Protein AF-A0ABD3ARB4-F1 (afdb_monomer)

Foldseek 3Di:
DDDPPVDPVVLAQAAEQQAPPFQAPHLNQSPDPSSHAPFDFDPPDPGGTCNVQDDQQAGPLVVCVVGGPPVVSVSVNPRGHPNDPPPDPDD

Radius of gyration: 14.32 Å; Cα contacts (8 Å, |Δi|>4): 102; chains: 1; bounding box: 29×27×53 Å

Secondary structure (DSSP, 8-state):
-------TTTTS--BSS-SS-BTTTS---TTSTTSS--SPPPTT----BGGGGEETTEE-HHHHHHHS-HHHHHHHHHSPB----------

Organism: NCBI:txid153742

Structure (mmCIF, N/CA/C/O backbone):
data_AF-A0ABD3ARB4-F1
#
_entry.id   AF-A0ABD3ARB4-F1
#
loop_
_atom_site.group_PDB
_atom_site.id
_atom_site.type_symbol
_atom_site.label_atom_id
_atom_site.label_alt_id
_atom_site.label_comp_id
_atom_site.label_asym_id
_atom_site.label_entity_id
_atom_site.label_seq_id
_atom_site.pdbx_PDB_ins_code
_atom_site.Cartn_x
_atom_site.Cartn_y
_atom_site.Cartn_z
_atom_site.occupancy
_atom_site.B_iso_or_equiv
_atom_site.auth_seq_id
_atom_site.auth_comp_id
_atom_site.auth_asym_id
_atom_site.auth_atom_id
_atom_site.pdbx_PDB_model_num
ATOM 1 N N . MET A 1 1 ? 13.964 10.430 -38.802 1.00 39.94 1 MET A N 1
ATOM 2 C CA . MET A 1 1 ? 14.538 9.805 -37.590 1.00 39.94 1 MET A CA 1
ATOM 3 C C . MET A 1 1 ? 13.561 10.015 -36.443 1.00 39.94 1 MET A C 1
ATOM 5 O O . MET A 1 1 ? 13.022 11.106 -36.325 1.00 39.94 1 MET A O 1
ATOM 9 N N . GLY A 1 2 ? 13.226 8.937 -35.731 1.00 42.59 2 GLY A N 1
ATOM 10 C CA . GLY A 1 2 ? 11.994 8.789 -34.952 1.00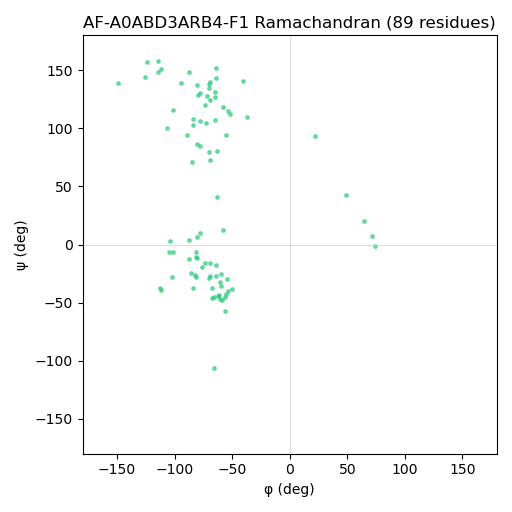 42.59 2 GLY A CA 1
ATOM 11 C C . GLY A 1 2 ? 11.851 9.733 -33.759 1.00 42.59 2 GLY A C 1
ATOM 12 O O . GLY A 1 2 ? 12.736 9.858 -32.916 1.00 42.59 2 GLY A O 1
ATOM 13 N N . THR A 1 3 ? 10.685 10.361 -33.701 1.00 42.66 3 THR A N 1
ATOM 14 C CA . THR A 1 3 ? 10.154 11.194 -32.629 1.00 42.66 3 THR A CA 1
ATOM 15 C C . THR A 1 3 ? 10.227 10.442 -31.302 1.00 42.66 3 THR A C 1
ATOM 17 O O . THR A 1 3 ? 9.498 9.473 -31.088 1.00 42.66 3 THR A O 1
ATOM 20 N N . ARG A 1 4 ? 11.074 10.902 -30.376 1.00 50.62 4 ARG A N 1
ATOM 21 C CA . ARG A 1 4 ? 10.997 10.527 -28.960 1.00 50.62 4 ARG A CA 1
ATOM 22 C C . ARG A 1 4 ? 9.731 11.156 -28.371 1.00 50.62 4 ARG A C 1
ATOM 24 O O . ARG A 1 4 ? 9.793 12.124 -27.623 1.00 50.62 4 ARG A O 1
ATOM 31 N N . LYS A 1 5 ? 8.563 10.613 -28.734 1.00 44.31 5 LYS A N 1
ATOM 32 C CA . LYS A 1 5 ? 7.365 10.675 -27.895 1.00 44.31 5 LYS A CA 1
ATOM 33 C C . LYS A 1 5 ? 7.718 9.893 -26.634 1.00 44.31 5 LYS A C 1
ATOM 35 O O . LYS A 1 5 ? 7.409 8.710 -26.526 1.00 44.31 5 LYS A O 1
ATOM 40 N N . LEU A 1 6 ? 8.439 10.534 -25.719 1.00 53.47 6 LEU A N 1
ATOM 41 C CA . LEU A 1 6 ? 8.571 10.072 -24.347 1.00 53.47 6 LEU A CA 1
ATOM 42 C C . LEU A 1 6 ? 7.195 10.287 -23.714 1.00 53.47 6 LEU A C 1
ATOM 44 O O . LEU A 1 6 ? 6.871 11.342 -23.185 1.00 53.47 6 LEU A O 1
ATOM 48 N N . ILE A 1 7 ? 6.316 9.335 -24.036 1.00 52.09 7 ILE A N 1
ATOM 49 C CA . ILE A 1 7 ? 5.304 8.749 -23.173 1.00 52.09 7 ILE A CA 1
ATOM 50 C C . ILE A 1 7 ? 4.934 9.640 -21.985 1.00 52.09 7 ILE A C 1
ATOM 52 O O . ILE A 1 7 ? 5.467 9.509 -20.892 1.00 52.09 7 ILE A O 1
ATOM 56 N N . LYS A 1 8 ? 3.885 10.446 -22.177 1.00 40.75 8 LYS A N 1
ATOM 57 C CA . LYS A 1 8 ? 3.046 11.029 -21.111 1.00 40.75 8 LYS A CA 1
ATOM 58 C C . LYS A 1 8 ? 2.391 9.971 -20.187 1.00 40.75 8 LYS A C 1
ATOM 60 O O . LYS A 1 8 ? 1.501 10.300 -19.416 1.00 40.75 8 LYS A O 1
ATOM 65 N N . GLU A 1 9 ? 2.823 8.713 -20.254 1.00 46.75 9 GLU A N 1
ATOM 66 C CA . GLU A 1 9 ? 2.503 7.636 -19.311 1.00 46.75 9 GLU A CA 1
ATOM 67 C C . GLU A 1 9 ? 3.481 7.597 -18.114 1.00 46.75 9 GLU A C 1
ATOM 69 O O . GLU A 1 9 ? 3.382 6.712 -17.270 1.00 46.75 9 GLU A O 1
ATOM 74 N N . GLU A 1 10 ? 4.419 8.548 -18.020 1.00 43.81 10 GLU A N 1
ATOM 75 C CA . GLU A 1 10 ? 5.453 8.647 -16.971 1.00 43.81 10 GLU A CA 1
ATOM 76 C C . GLU A 1 10 ? 4.952 9.218 -15.624 1.00 43.81 10 GLU A C 1
ATOM 78 O O . GLU A 1 10 ? 5.742 9.514 -14.737 1.00 43.81 10 GLU A O 1
ATOM 83 N N . LEU A 1 11 ? 3.640 9.381 -15.430 1.00 47.88 11 LEU A N 1
ATOM 84 C CA . LEU A 1 11 ? 3.083 9.924 -14.177 1.00 47.88 11 LEU A CA 1
ATOM 85 C C . LEU A 1 11 ? 2.428 8.881 -13.274 1.00 47.88 11 LEU A C 1
ATOM 87 O O . LEU A 1 11 ? 2.078 9.185 -12.137 1.00 47.88 11 LEU A O 1
ATOM 91 N N . TRP A 1 12 ? 2.304 7.639 -13.733 1.00 51.66 12 TRP A N 1
ATOM 92 C CA . TRP A 1 12 ? 1.864 6.538 -12.885 1.00 51.66 12 TRP A CA 1
ATOM 93 C C . TRP A 1 12 ? 3.084 5.674 -12.583 1.00 51.66 12 TRP A C 1
ATOM 95 O O . TRP A 1 12 ? 3.504 4.887 -13.431 1.00 51.66 12 TRP A O 1
ATOM 105 N N . ARG A 1 13 ? 3.686 5.828 -11.390 1.00 58.66 13 ARG A N 1
ATOM 106 C CA . ARG A 1 13 ? 4.683 4.877 -10.865 1.00 58.66 13 ARG A CA 1
ATOM 107 C C . ARG A 1 13 ? 4.039 3.489 -10.851 1.00 58.66 13 ARG A C 1
ATOM 109 O O . ARG A 1 13 ? 3.333 3.125 -9.918 1.00 58.66 13 ARG A O 1
ATOM 116 N N . ARG A 1 14 ? 4.255 2.710 -11.909 1.00 64.38 14 ARG A N 1
ATOM 117 C CA . ARG A 1 14 ? 3.856 1.303 -11.950 1.00 64.38 14 ARG A CA 1
ATOM 118 C C . ARG A 1 14 ? 4.794 0.544 -11.027 1.00 64.38 14 ARG A C 1
ATOM 120 O O . ARG A 1 14 ? 6.014 0.636 -11.177 1.00 64.38 14 ARG A O 1
ATOM 127 N N . ILE A 1 15 ? 4.247 -0.234 -10.098 1.00 71.25 15 ILE A N 1
ATOM 128 C CA . ILE A 1 15 ? 5.077 -1.101 -9.263 1.00 71.25 15 ILE A CA 1
ATOM 129 C C . ILE A 1 15 ? 5.560 -2.245 -10.145 1.00 71.25 15 ILE A C 1
ATOM 131 O O . ILE A 1 15 ? 4.796 -3.134 -10.521 1.00 71.25 15 ILE A O 1
ATOM 135 N N . GLY A 1 16 ? 6.840 -2.164 -10.519 1.00 67.88 16 GLY A N 1
ATOM 136 C CA . GLY A 1 16 ? 7.574 -3.197 -11.238 1.00 67.88 16 GLY A CA 1
ATOM 137 C C . GLY A 1 16 ? 7.728 -4.433 -10.364 1.00 67.88 16 GLY A C 1
ATOM 138 O O . GLY A 1 16 ? 6.767 -5.155 -10.100 1.00 67.88 16 GLY A O 1
ATOM 139 N N . ASN A 1 17 ? 8.938 -4.671 -9.856 1.00 64.44 17 ASN A N 1
ATOM 140 C CA . ASN A 1 17 ? 9.154 -5.796 -8.952 1.00 64.44 17 ASN A CA 1
ATOM 141 C C . ASN A 1 17 ? 8.747 -5.475 -7.504 1.00 64.44 17 ASN A C 1
ATOM 143 O O . ASN A 1 17 ? 8.322 -6.375 -6.790 1.00 64.44 17 ASN A O 1
ATOM 147 N N . GLY A 1 18 ? 8.809 -4.201 -7.094 1.00 70.81 18 GLY A N 1
ATOM 148 C CA . GLY A 1 18 ? 8.497 -3.752 -5.728 1.00 70.81 18 GLY A CA 1
ATOM 149 C C . GLY A 1 18 ? 9.548 -4.147 -4.686 1.00 70.81 18 GLY A C 1
ATOM 150 O O . GLY A 1 18 ? 9.318 -3.960 -3.500 1.00 70.81 18 GLY A O 1
ATOM 151 N N . ARG A 1 19 ? 10.684 -4.708 -5.125 1.00 74.00 19 ARG A N 1
ATOM 152 C CA . ARG A 1 19 ? 11.685 -5.370 -4.268 1.00 74.00 19 ARG A CA 1
ATOM 153 C C . ARG A 1 19 ? 12.691 -4.392 -3.678 1.00 74.00 19 ARG A C 1
ATOM 155 O O . ARG A 1 19 ? 13.252 -4.653 -2.630 1.00 74.00 19 ARG A O 1
ATOM 162 N N . ASN A 1 20 ? 12.872 -3.262 -4.356 1.00 77.69 20 ASN A N 1
ATOM 163 C CA . ASN A 1 20 ? 13.670 -2.129 -3.895 1.00 77.69 20 ASN A CA 1
ATOM 164 C C . ASN A 1 20 ? 12.794 -0.967 -3.399 1.00 77.69 20 ASN A C 1
ATOM 166 O O . ASN A 1 20 ? 13.302 0.099 -3.086 1.00 77.69 20 ASN A O 1
ATOM 170 N N . THR A 1 21 ? 11.471 -1.146 -3.386 1.00 81.88 21 THR A N 1
ATOM 171 C CA . THR A 1 21 ? 10.521 -0.124 -2.945 1.00 81.88 21 THR A CA 1
ATOM 172 C C . THR A 1 21 ? 10.086 -0.479 -1.543 1.00 81.88 21 THR A C 1
ATOM 174 O O . THR A 1 21 ? 9.471 -1.530 -1.342 1.00 81.88 21 THR A O 1
ATOM 177 N N . LYS A 1 22 ? 10.419 0.367 -0.575 1.00 85.00 22 LYS A N 1
ATOM 178 C CA . LYS A 1 22 ? 10.007 0.148 0.805 1.00 85.00 22 LYS A CA 1
ATOM 179 C C . LYS A 1 22 ? 8.574 0.600 1.020 1.00 85.00 22 LYS A C 1
ATOM 181 O O . LYS A 1 22 ? 8.170 1.662 0.564 1.00 85.00 22 LYS A O 1
ATOM 186 N N . ILE A 1 23 ? 7.806 -0.196 1.751 1.00 84.81 23 ILE A N 1
ATOM 187 C CA . ILE A 1 23 ? 6.371 0.043 1.932 1.00 84.81 23 ILE A CA 1
ATOM 188 C C . ILE A 1 23 ? 6.113 1.387 2.640 1.00 84.81 23 ILE A C 1
ATOM 190 O O . ILE A 1 23 ? 5.265 2.150 2.191 1.00 84.81 23 ILE A O 1
ATOM 194 N N . TRP A 1 24 ? 6.870 1.692 3.699 1.00 84.56 24 TRP A N 1
ATOM 195 C CA . TRP A 1 24 ? 6.687 2.903 4.520 1.00 84.56 24 TRP A CA 1
ATOM 196 C C . TRP A 1 24 ? 7.694 4.025 4.234 1.00 84.56 24 TRP A C 1
ATOM 198 O O . TRP A 1 24 ? 7.391 5.196 4.457 1.00 84.56 24 TRP A O 1
ATOM 208 N N . GLU A 1 25 ? 8.901 3.692 3.772 1.00 82.00 25 GLU A N 1
ATOM 209 C CA . GLU A 1 25 ? 9.947 4.695 3.523 1.00 82.00 25 GLU A CA 1
ATOM 210 C C . GLU A 1 25 ? 9.809 5.350 2.140 1.00 82.00 25 GLU A C 1
ATOM 212 O O . GLU A 1 25 ? 10.017 6.560 2.017 1.00 82.00 25 GLU A O 1
ATOM 217 N N . ASP A 1 26 ? 9.410 4.593 1.111 1.00 80.94 26 ASP A N 1
ATOM 218 C CA . ASP A 1 26 ? 9.265 5.118 -0.246 1.00 80.94 26 ASP A CA 1
ATOM 219 C C . ASP A 1 26 ? 7.884 5.722 -0.509 1.00 80.94 26 ASP A C 1
ATOM 221 O O . ASP A 1 26 ? 6.850 5.254 -0.036 1.00 80.94 26 ASP A O 1
ATOM 225 N N . LYS A 1 27 ? 7.861 6.745 -1.369 1.00 80.81 27 LYS A N 1
ATOM 226 C CA . LYS A 1 27 ? 6.631 7.377 -1.861 1.00 80.81 27 LYS A CA 1
ATOM 227 C C . LYS A 1 27 ? 6.053 6.632 -3.068 1.00 80.81 27 LYS A C 1
ATOM 229 O O . LYS A 1 27 ? 6.195 7.082 -4.207 1.00 80.81 27 LYS A O 1
ATOM 234 N N . TRP A 1 28 ? 5.503 5.442 -2.864 1.00 79.25 28 TRP A N 1
ATOM 235 C CA . TRP A 1 28 ? 5.051 4.571 -3.959 1.00 79.25 28 TRP A CA 1
ATOM 236 C C . TRP A 1 28 ? 3.536 4.584 -4.213 1.00 79.25 28 TRP A C 1
ATOM 238 O O . TRP A 1 28 ? 3.094 4.030 -5.219 1.00 79.25 28 TRP A O 1
ATOM 248 N N . ILE A 1 29 ? 2.751 5.257 -3.365 1.00 81.19 29 ILE A N 1
ATOM 249 C CA . ILE A 1 29 ? 1.297 5.395 -3.515 1.00 81.19 29 ILE A CA 1
ATOM 250 C C . ILE A 1 29 ? 0.974 6.630 -4.354 1.00 81.19 29 ILE A C 1
ATOM 252 O O . ILE A 1 29 ? 0.853 7.728 -3.833 1.00 81.19 29 ILE A O 1
ATOM 256 N N . THR A 1 30 ? 0.787 6.480 -5.663 1.00 69.94 30 THR A N 1
ATOM 257 C CA . THR A 1 30 ? 0.528 7.633 -6.553 1.00 69.94 30 THR A CA 1
ATOM 258 C C . THR A 1 30 ? -0.832 8.300 -6.353 1.00 69.94 30 THR A C 1
ATOM 260 O O . THR A 1 30 ? -1.043 9.402 -6.844 1.00 69.94 30 THR A O 1
ATOM 263 N N . LEU A 1 31 ? -1.760 7.621 -5.678 1.00 67.88 31 LEU A N 1
ATOM 264 C CA . LEU A 1 31 ? -3.106 8.121 -5.376 1.00 67.88 31 LEU A CA 1
ATOM 265 C C . LEU A 1 31 ? -3.182 8.936 -4.081 1.00 67.88 31 LEU A C 1
ATOM 267 O O . LEU A 1 31 ? -4.198 9.576 -3.831 1.00 67.88 31 LEU A O 1
ATOM 271 N N . ALA A 1 32 ? -2.142 8.898 -3.248 1.00 68.31 32 ALA A N 1
ATOM 272 C CA . ALA A 1 32 ? -2.073 9.687 -2.027 1.00 68.31 32 ALA A CA 1
ATOM 273 C C . ALA A 1 32 ? -1.328 10.994 -2.313 1.00 68.31 32 ALA A C 1
ATOM 275 O O . ALA A 1 32 ? -0.288 10.974 -2.971 1.00 68.31 32 ALA A O 1
ATOM 276 N N . GLU A 1 33 ? -1.807 12.114 -1.770 1.00 69.56 33 GLU A N 1
ATOM 277 C CA . GLU A 1 33 ? -1.148 13.420 -1.926 1.00 69.56 33 GLU A CA 1
ATOM 278 C C . GLU A 1 33 ? 0.285 13.420 -1.367 1.00 69.56 33 GLU A C 1
ATOM 280 O O . GLU A 1 33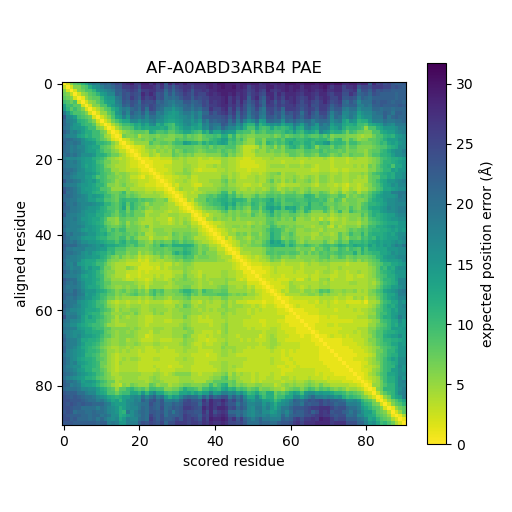 ? 1.183 14.008 -1.967 1.00 69.56 33 GLU A O 1
ATOM 285 N N . ASP A 1 34 ? 0.543 12.698 -0.268 1.00 71.38 34 ASP A N 1
ATOM 286 C CA . ASP A 1 34 ? 1.906 12.556 0.268 1.00 71.38 34 ASP A CA 1
ATOM 287 C C . ASP A 1 34 ? 2.736 11.478 -0.458 1.00 71.38 34 ASP A C 1
ATOM 289 O O . ASP A 1 34 ? 3.954 11.379 -0.279 1.00 71.38 34 ASP A O 1
ATOM 293 N N . GLY A 1 35 ? 2.112 10.660 -1.306 1.00 73.06 35 GLY A N 1
ATOM 294 C CA . GLY A 1 35 ? 2.776 9.537 -1.959 1.00 73.06 35 GLY A CA 1
ATOM 295 C C . GLY A 1 35 ? 3.041 8.344 -1.035 1.00 73.06 35 GLY A C 1
ATOM 296 O O . GLY A 1 35 ? 3.603 7.344 -1.481 1.00 73.06 35 GLY A O 1
ATOM 297 N N . LYS A 1 36 ? 2.675 8.443 0.247 1.00 78.00 36 LYS A N 1
ATOM 298 C CA . LYS A 1 36 ? 2.903 7.433 1.282 1.00 78.00 36 LYS A CA 1
ATOM 299 C C . LYS A 1 36 ? 1.587 6.854 1.778 1.00 78.00 36 LYS A C 1
ATOM 301 O O . LYS A 1 36 ? 0.531 7.469 1.670 1.00 78.00 36 LYS A O 1
ATOM 306 N N . ILE A 1 37 ? 1.693 5.663 2.339 1.00 81.44 37 ILE A N 1
ATOM 307 C CA . ILE A 1 37 ? 0.659 5.061 3.177 1.00 81.44 37 ILE A CA 1
ATOM 308 C C . ILE A 1 37 ? 0.572 5.807 4.507 1.00 81.44 37 ILE A C 1
ATOM 310 O O . ILE A 1 37 ? 1.593 6.135 5.114 1.00 81.44 37 ILE A O 1
ATOM 314 N N . TYR A 1 38 ? -0.653 6.038 4.964 1.00 80.06 38 TYR A N 1
ATOM 315 C CA . TYR A 1 38 ? -0.910 6.646 6.268 1.00 80.06 38 TYR A CA 1
ATOM 316 C C . TYR A 1 38 ? -0.843 5.614 7.390 1.00 80.06 38 TYR A C 1
ATOM 318 O O . TYR A 1 38 ? -0.543 5.951 8.536 1.00 80.06 38 TYR A O 1
ATOM 326 N N . THR A 1 39 ? -1.106 4.348 7.068 1.00 81.94 39 THR A N 1
ATOM 327 C CA . THR A 1 39 ? -1.099 3.276 8.056 1.00 81.94 39 THR A CA 1
ATOM 328 C C . THR A 1 39 ? 0.298 3.061 8.641 1.00 81.94 39 THR A C 1
ATOM 330 O O . THR A 1 39 ? 1.272 2.828 7.921 1.00 81.94 39 THR A O 1
ATOM 333 N N . VAL A 1 40 ? 0.392 3.087 9.971 1.00 81.00 40 V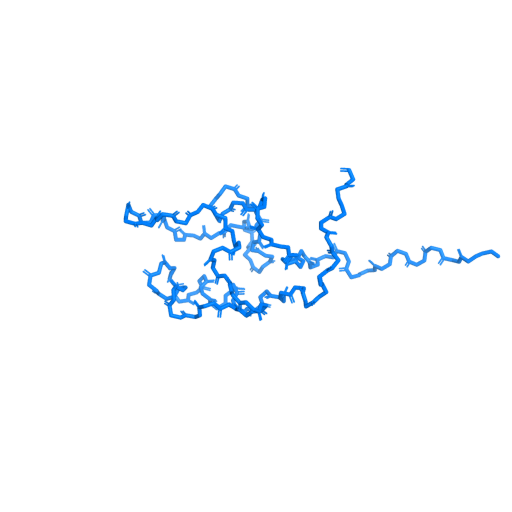AL A N 1
ATOM 334 C CA . VAL A 1 40 ? 1.629 2.826 10.716 1.00 81.00 40 VAL A CA 1
ATOM 335 C C . VAL A 1 40 ? 2.021 1.353 10.591 1.00 81.00 40 VAL A C 1
ATOM 337 O O . VAL A 1 40 ? 1.168 0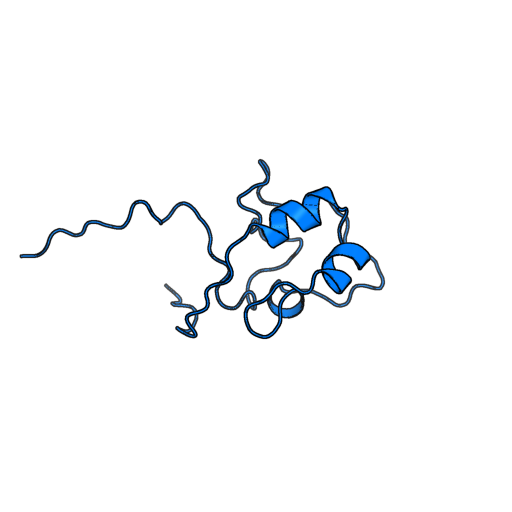.473 10.654 1.00 81.00 40 VAL A O 1
ATOM 340 N N . ARG A 1 41 ? 3.323 1.078 10.438 1.00 82.19 41 ARG A N 1
ATOM 341 C CA . ARG A 1 41 ? 3.861 -0.287 10.363 1.00 82.19 41 ARG A CA 1
ATOM 342 C C . ARG A 1 41 ? 3.491 -1.077 11.628 1.00 82.19 41 ARG A C 1
ATOM 344 O O . ARG A 1 41 ? 3.947 -0.697 12.709 1.00 82.19 41 ARG A O 1
ATOM 351 N N . PRO A 1 42 ? 2.732 -2.185 11.520 1.00 79.00 42 PRO A N 1
ATOM 352 C CA . PRO A 1 42 ? 2.462 -3.037 12.670 1.00 79.00 42 PRO A CA 1
ATOM 353 C C . PRO A 1 42 ? 3.769 -3.661 13.189 1.00 79.00 42 PRO A C 1
ATOM 355 O O . PRO A 1 42 ? 4.613 -4.052 12.377 1.00 79.00 42 PRO A O 1
ATOM 358 N N . PRO A 1 43 ? 3.946 -3.831 14.510 1.00 74.94 43 PRO A N 1
ATOM 359 C CA . PRO A 1 43 ? 5.153 -4.444 15.073 1.00 74.94 43 PRO A CA 1
ATOM 360 C C . PRO A 1 43 ? 5.328 -5.914 14.653 1.00 74.94 43 PRO A C 1
ATOM 362 O O . PRO A 1 43 ? 6.449 -6.399 14.532 1.00 74.94 43 PRO A O 1
ATOM 365 N N . GLU A 1 44 ? 4.231 -6.615 14.362 1.00 76.19 44 GLU A N 1
ATOM 366 C CA . GLU A 1 44 ? 4.243 -7.998 13.864 1.00 76.19 44 GLU A CA 1
ATOM 367 C C . GLU A 1 44 ? 4.499 -8.088 12.348 1.00 76.19 44 GLU A C 1
ATOM 369 O O . GLU A 1 44 ? 4.696 -9.172 11.792 1.00 76.19 44 GLU A O 1
ATOM 374 N N . CYS A 1 45 ? 4.537 -6.945 11.654 1.00 77.44 45 CYS A N 1
ATOM 375 C CA . CYS A 1 45 ? 4.676 -6.889 10.208 1.00 77.44 45 CYS A CA 1
ATOM 376 C C . CYS A 1 45 ? 6.145 -6.981 9.773 1.00 77.44 45 CYS A C 1
ATOM 378 O O . CYS A 1 45 ? 6.909 -6.010 9.792 1.00 77.44 45 CYS A O 1
ATOM 380 N N . ARG A 1 46 ? 6.532 -8.169 9.300 1.00 78.62 46 ARG A N 1
ATOM 381 C CA . ARG A 1 46 ? 7.873 -8.449 8.750 1.00 78.62 46 ARG A CA 1
ATOM 382 C C . ARG A 1 46 ? 8.072 -7.993 7.305 1.00 78.62 46 ARG A C 1
ATOM 384 O O . ARG A 1 46 ? 9.101 -8.283 6.707 1.00 78.62 46 ARG A O 1
ATOM 391 N N . LEU A 1 47 ? 7.097 -7.295 6.741 1.00 80.88 47 LEU A N 1
ATOM 392 C CA . LEU A 1 47 ? 7.178 -6.796 5.381 1.00 80.88 47 LEU A CA 1
ATOM 393 C C . LEU A 1 47 ? 8.065 -5.558 5.356 1.00 80.88 47 LEU A C 1
ATOM 395 O O . LEU A 1 47 ? 7.864 -4.640 6.147 1.00 80.88 47 LEU A O 1
ATOM 399 N N . ASP A 1 48 ? 9.024 -5.532 4.444 1.00 81.69 48 ASP A N 1
ATOM 400 C CA . ASP A 1 48 ? 9.851 -4.347 4.208 1.00 81.69 48 ASP A CA 1
ATOM 401 C C . ASP A 1 48 ? 9.563 -3.749 2.828 1.00 81.69 48 ASP A C 1
ATOM 403 O O . ASP A 1 48 ? 9.450 -2.533 2.663 1.00 81.69 48 ASP A O 1
ATOM 407 N N . ASN A 1 49 ? 9.334 -4.623 1.844 1.00 85.00 49 ASN A N 1
ATOM 408 C CA . ASN A 1 49 ? 9.209 -4.257 0.444 1.00 85.00 49 ASN A CA 1
ATOM 409 C C . ASN A 1 49 ? 7.815 -4.518 -0.115 1.00 85.00 49 ASN A C 1
ATOM 411 O O . ASN A 1 49 ? 7.154 -5.500 0.223 1.00 85.00 49 ASN A O 1
ATOM 415 N N . VAL A 1 50 ? 7.410 -3.678 -1.066 1.00 83.50 50 VAL A N 1
ATOM 416 C CA . VAL A 1 50 ? 6.120 -3.782 -1.763 1.00 83.50 50 VAL A CA 1
ATOM 417 C C . VAL A 1 50 ? 5.972 -5.123 -2.493 1.00 83.50 50 VAL A C 1
ATOM 419 O O . VAL A 1 50 ? 4.854 -5.598 -2.676 1.00 83.50 50 VAL A O 1
ATOM 422 N N . SER A 1 51 ? 7.081 -5.777 -2.868 1.00 82.62 51 SER A N 1
ATOM 423 C CA . SER A 1 51 ? 7.070 -7.151 -3.393 1.00 82.62 51 SER A CA 1
ATOM 424 C C . SER A 1 51 ? 6.292 -8.121 -2.521 1.00 82.62 51 SER A C 1
ATOM 426 O O . SER A 1 51 ? 5.600 -8.962 -3.072 1.00 82.62 51 SER A O 1
ATOM 428 N N . GLU A 1 52 ? 6.379 -7.998 -1.200 1.00 84.69 52 GLU A N 1
ATOM 429 C CA . GLU A 1 52 ? 5.752 -8.942 -0.274 1.00 84.69 52 GLU A CA 1
ATOM 430 C C . GLU A 1 52 ? 4.229 -8.723 -0.160 1.00 84.69 52 GLU A C 1
ATOM 432 O O . GLU A 1 52 ? 3.486 -9.618 0.244 1.00 84.69 52 GLU A O 1
ATOM 437 N N . LEU A 1 53 ? 3.744 -7.538 -0.558 1.00 84.88 53 LEU A N 1
ATOM 438 C CA . LEU A 1 53 ? 2.318 -7.194 -0.616 1.00 84.88 53 LEU A CA 1
ATOM 439 C C . LEU A 1 53 ? 1.617 -7.725 -1.870 1.00 84.88 53 LEU A C 1
ATOM 441 O O . LEU A 1 53 ? 0.385 -7.702 -1.958 1.00 84.88 53 LEU A O 1
ATOM 445 N N . LYS A 1 54 ? 2.387 -8.198 -2.850 1.00 83.94 54 LYS A N 1
ATOM 446 C CA . LYS A 1 54 ? 1.875 -8.761 -4.096 1.00 83.94 54 LYS A CA 1
ATOM 447 C C . LYS A 1 54 ? 2.392 -10.177 -4.316 1.00 83.94 54 LYS A C 1
ATOM 449 O O . LYS A 1 54 ? 3.439 -10.573 -3.831 1.00 83.94 54 LYS A O 1
ATOM 454 N N . GLU A 1 55 ? 1.670 -10.950 -5.105 1.00 81.00 55 GLU A N 1
ATOM 455 C CA . GLU A 1 55 ? 2.089 -12.275 -5.550 1.00 81.00 55 GLU A CA 1
ATOM 456 C C . GLU A 1 55 ? 1.512 -12.540 -6.928 1.00 81.00 55 GLU A C 1
ATOM 458 O O . GLU A 1 55 ? 0.377 -12.164 -7.213 1.00 81.00 55 GLU A O 1
ATOM 463 N N . ASN A 1 56 ? 2.313 -13.137 -7.812 1.00 75.88 56 ASN A N 1
ATOM 464 C CA . ASN A 1 56 ? 1.897 -13.442 -9.184 1.00 75.88 56 ASN A CA 1
ATOM 465 C C . ASN A 1 56 ? 1.246 -12.244 -9.901 1.00 75.88 56 ASN A C 1
ATOM 467 O O . ASN A 1 56 ? 0.231 -12.383 -10.579 1.00 75.88 56 ASN A O 1
ATOM 471 N N . PHE A 1 57 ? 1.834 -11.053 -9.735 1.00 75.69 57 PHE A N 1
ATOM 472 C CA . PHE A 1 57 ? 1.354 -9.800 -10.333 1.00 75.69 57 PHE A CA 1
ATOM 473 C C . PHE A 1 57 ? -0.022 -9.325 -9.845 1.00 75.69 57 PHE A C 1
ATOM 475 O O . PHE A 1 57 ? -0.662 -8.502 -10.498 1.00 75.69 57 PHE A O 1
ATOM 482 N N . ARG A 1 58 ? -0.473 -9.809 -8.686 1.00 82.81 58 ARG A N 1
ATOM 483 C CA . ARG A 1 58 ? -1.705 -9.369 -8.030 1.00 82.81 58 ARG A CA 1
ATOM 484 C C . ARG A 1 58 ? -1.439 -8.938 -6.600 1.00 82.81 58 ARG A C 1
ATOM 486 O O . ARG A 1 58 ? -0.613 -9.522 -5.907 1.00 82.81 58 ARG A O 1
ATOM 493 N N . TRP A 1 59 ? -2.159 -7.920 -6.157 1.00 87.06 59 TRP A N 1
ATOM 494 C CA . TRP A 1 59 ? -2.142 -7.482 -4.769 1.00 87.06 59 TRP A CA 1
ATOM 495 C C . TRP A 1 59 ? -2.828 -8.510 -3.869 1.00 87.06 59 TRP A C 1
ATOM 497 O O . TRP A 1 59 ? -3.918 -8.993 -4.187 1.00 87.06 59 TRP A O 1
ATOM 507 N N . LYS A 1 60 ? -2.216 -8.828 -2.725 1.00 88.31 60 LYS A N 1
ATOM 508 C CA . LYS A 1 60 ? -2.821 -9.706 -1.718 1.00 88.31 60 LYS A CA 1
ATOM 509 C C . LYS A 1 60 ? -3.806 -8.908 -0.873 1.00 88.31 60 LYS A C 1
ATOM 511 O O . LYS A 1 60 ? -3.438 -8.404 0.180 1.00 88.31 60 LYS A O 1
ATOM 516 N N . LYS A 1 61 ? -5.056 -8.788 -1.328 1.00 87.25 61 LYS A N 1
ATOM 517 C CA . LYS A 1 61 ? -6.084 -7.995 -0.634 1.00 87.25 61 LYS A CA 1
ATOM 518 C C . LYS A 1 61 ? -6.257 -8.394 0.839 1.00 87.25 61 LYS A C 1
ATOM 520 O O . LYS A 1 61 ? -6.372 -7.495 1.661 1.00 87.25 61 LYS A O 1
ATOM 525 N N . ASP A 1 62 ? -6.216 -9.683 1.173 1.00 87.31 62 ASP A N 1
ATOM 526 C CA . ASP A 1 62 ? -6.244 -10.154 2.568 1.00 87.31 62 ASP A CA 1
ATOM 527 C C . ASP A 1 62 ? -5.112 -9.544 3.393 1.00 87.31 62 ASP A C 1
ATOM 529 O O . ASP A 1 62 ? -5.369 -8.794 4.327 1.00 87.31 62 ASP A O 1
ATOM 533 N N . ARG A 1 63 ? -3.858 -9.748 2.964 1.00 85.44 63 ARG A N 1
ATOM 534 C CA . ARG A 1 63 ? -2.683 -9.148 3.614 1.00 85.44 63 ARG A CA 1
ATOM 535 C C . ARG A 1 63 ? -2.798 -7.635 3.708 1.00 85.44 63 ARG A C 1
ATOM 537 O O . ARG A 1 63 ? -2.473 -7.059 4.734 1.00 85.44 63 ARG A O 1
ATOM 544 N N . LEU A 1 64 ? -3.259 -6.988 2.643 1.00 87.62 64 LEU A N 1
ATOM 545 C CA . LEU A 1 64 ? -3.430 -5.546 2.648 1.00 87.62 64 LEU A CA 1
ATOM 546 C C . LEU A 1 64 ? -4.444 -5.106 3.714 1.00 87.62 64 LEU A C 1
ATOM 548 O O . LEU A 1 6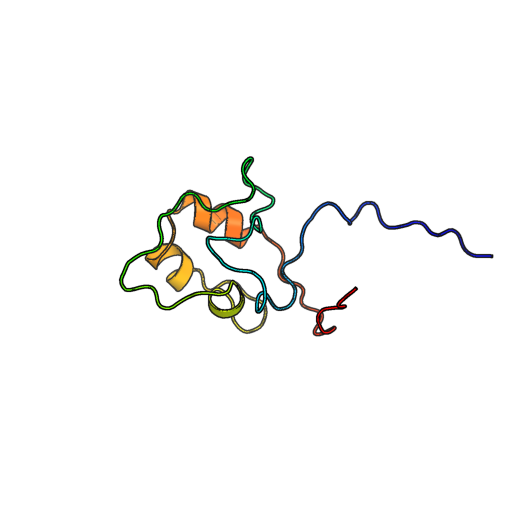4 ? -4.153 -4.164 4.431 1.00 87.62 64 LEU A O 1
ATOM 552 N N . ASN A 1 65 ? -5.583 -5.786 3.865 1.00 87.62 65 ASN A N 1
ATOM 553 C CA . ASN A 1 65 ? -6.580 -5.448 4.892 1.00 87.62 65 ASN A CA 1
ATOM 554 C C . ASN A 1 65 ? -6.116 -5.767 6.318 1.00 87.62 65 ASN A C 1
ATOM 556 O O . ASN A 1 65 ? -6.545 -5.097 7.249 1.00 87.62 65 ASN A O 1
ATOM 560 N N . GLU A 1 66 ? -5.248 -6.764 6.500 1.00 86.50 66 GLU A N 1
ATOM 561 C CA . GLU A 1 66 ? -4.653 -7.055 7.812 1.00 86.50 66 GLU A CA 1
ATOM 562 C C . GLU A 1 66 ? -3.668 -5.966 8.266 1.00 86.50 66 GLU A C 1
ATOM 564 O O . GLU A 1 66 ? -3.429 -5.801 9.460 1.00 86.50 66 GLU A O 1
ATOM 569 N N . ILE A 1 67 ? -3.057 -5.253 7.316 1.00 85.75 67 ILE A N 1
ATOM 570 C CA . ILE A 1 67 ? -1.891 -4.397 7.568 1.00 85.75 67 ILE A CA 1
ATOM 571 C C . ILE A 1 67 ? -2.223 -2.920 7.403 1.00 85.75 67 ILE A C 1
ATOM 573 O O . ILE A 1 67 ? -1.711 -2.098 8.157 1.00 85.75 67 ILE A O 1
ATOM 577 N N . PHE A 1 68 ? -3.042 -2.588 6.408 1.00 86.81 68 PHE A N 1
ATOM 578 C CA . PHE A 1 68 ? -3.412 -1.231 6.032 1.00 86.81 68 PHE A CA 1
ATOM 579 C C . PHE A 1 68 ? -4.885 -0.968 6.323 1.00 86.81 68 PHE A C 1
ATOM 581 O O . PHE A 1 68 ? -5.734 -1.856 6.241 1.00 86.81 68 PHE A O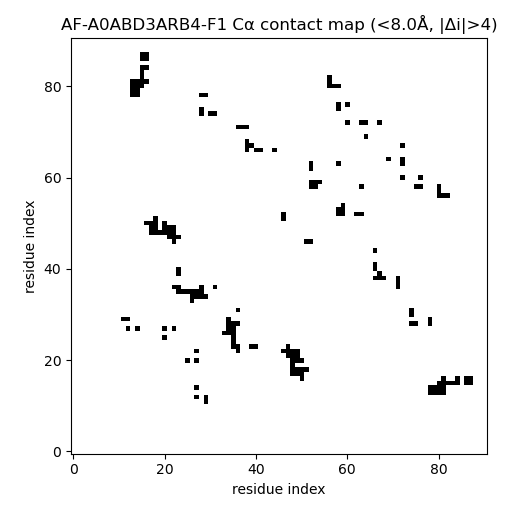 1
ATOM 588 N N . CYS A 1 69 ? -5.208 0.293 6.593 1.00 87.69 69 CYS A N 1
ATOM 589 C CA . CYS A 1 69 ? -6.589 0.748 6.647 1.00 87.69 69 CYS A CA 1
ATOM 590 C C . CYS A 1 69 ? -7.264 0.623 5.269 1.00 87.69 69 CYS A C 1
ATOM 592 O O . CYS A 1 69 ? -6.594 0.764 4.245 1.00 87.69 69 CYS A O 1
ATOM 594 N N . PRO A 1 70 ? -8.596 0.439 5.211 1.00 86.25 70 PRO A N 1
ATOM 595 C CA . PRO A 1 70 ? -9.325 0.214 3.959 1.00 86.25 70 PRO A CA 1
ATOM 596 C C . PRO A 1 70 ? -9.095 1.302 2.899 1.00 86.25 70 PRO A C 1
ATOM 598 O O . PRO A 1 70 ? -9.102 1.000 1.710 1.00 86.25 70 PRO A O 1
ATOM 601 N N . GLU A 1 71 ? -8.836 2.545 3.312 1.00 86.25 71 GLU A N 1
ATOM 602 C CA . GLU A 1 71 ? -8.498 3.644 2.402 1.00 86.25 71 GLU A CA 1
ATOM 603 C C . GLU A 1 71 ? -7.135 3.446 1.716 1.00 86.25 71 GLU A C 1
ATOM 605 O O . GLU A 1 71 ? -7.022 3.571 0.498 1.00 86.25 71 GLU A O 1
ATOM 610 N N . ASP A 1 72 ? -6.104 3.073 2.477 1.00 85.81 72 ASP A N 1
ATOM 611 C CA . ASP A 1 72 ? -4.786 2.750 1.924 1.00 85.81 72 ASP A CA 1
ATOM 612 C C . ASP A 1 72 ? -4.847 1.470 1.080 1.00 85.81 72 ASP A C 1
ATOM 614 O O . ASP A 1 72 ? -4.226 1.402 0.021 1.00 85.81 72 ASP A O 1
ATOM 618 N N . VAL A 1 73 ? -5.639 0.474 1.496 1.00 87.81 73 VAL A N 1
ATOM 619 C CA . VAL A 1 73 ? -5.874 -0.746 0.710 1.00 87.81 73 VAL A CA 1
ATOM 620 C C . VAL A 1 73 ? -6.471 -0.411 -0.651 1.00 87.81 73 VAL A C 1
ATOM 622 O O . VAL A 1 73 ? -5.980 -0.919 -1.657 1.00 87.81 73 VAL A O 1
ATOM 625 N N . ASP A 1 74 ? -7.506 0.428 -0.701 1.00 87.62 74 ASP A N 1
ATOM 626 C CA . ASP A 1 74 ? -8.136 0.828 -1.959 1.00 87.62 74 ASP A CA 1
ATOM 627 C C . ASP A 1 74 ? -7.131 1.534 -2.876 1.00 87.62 74 ASP A C 1
ATOM 629 O O . ASP A 1 74 ? -6.948 1.133 -4.027 1.00 87.62 74 ASP A O 1
ATOM 633 N N . ARG A 1 75 ? -6.366 2.487 -2.326 1.00 85.94 75 ARG A N 1
ATOM 634 C CA . ARG A 1 75 ? -5.284 3.163 -3.054 1.00 85.94 75 ARG A CA 1
ATOM 635 C C . ARG A 1 75 ? -4.268 2.176 -3.617 1.00 85.94 75 ARG A C 1
ATOM 637 O O . ARG A 1 75 ? -3.893 2.304 -4.777 1.00 85.94 75 ARG A O 1
ATOM 644 N N . ILE A 1 76 ? -3.829 1.192 -2.829 1.00 85.81 76 ILE A N 1
ATOM 645 C CA . ILE A 1 76 ? -2.861 0.175 -3.266 1.00 85.81 76 ILE A CA 1
ATOM 646 C C . ILE A 1 76 ? -3.458 -0.706 -4.365 1.00 85.81 76 ILE 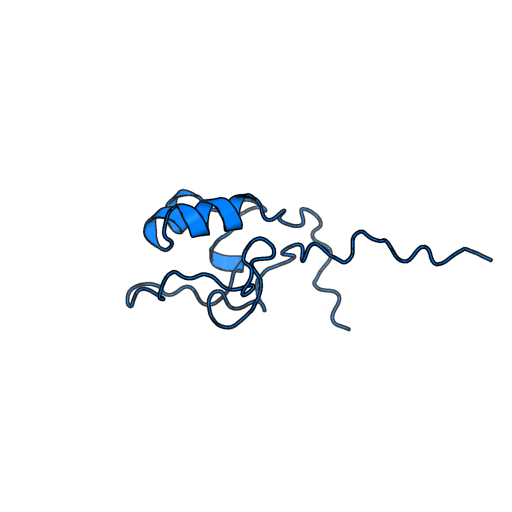A C 1
ATOM 648 O O . ILE A 1 76 ? -2.801 -0.954 -5.374 1.00 85.81 76 ILE A O 1
ATOM 652 N N . LEU A 1 77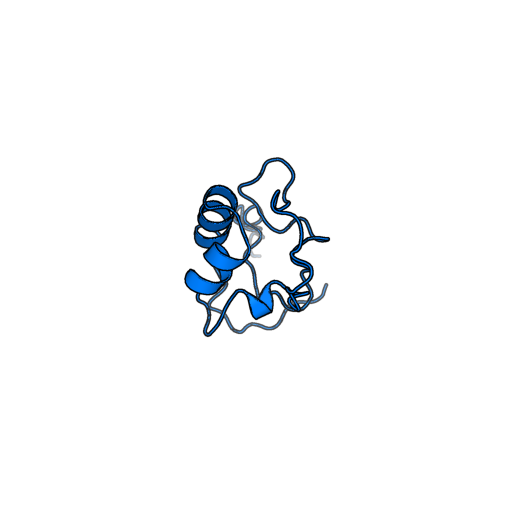 ? -4.704 -1.154 -4.201 1.00 85.00 77 LEU A N 1
ATOM 653 C CA . LEU A 1 77 ? -5.407 -1.988 -5.178 1.00 85.00 77 LEU A CA 1
ATOM 654 C C . LEU A 1 77 ? -5.568 -1.296 -6.534 1.00 85.00 77 LEU A C 1
ATOM 656 O O . LEU A 1 77 ? -5.531 -1.967 -7.566 1.00 85.00 77 LEU A O 1
ATOM 660 N N . GLN A 1 78 ? -5.715 0.028 -6.534 1.00 82.94 78 GLN A N 1
ATOM 661 C CA . GLN A 1 78 ? -5.783 0.830 -7.751 1.00 82.94 78 GLN A CA 1
ATOM 662 C C . GLN A 1 78 ? -4.425 0.993 -8.452 1.00 82.94 78 GLN A C 1
ATOM 664 O O . GLN A 1 78 ? -4.390 1.353 -9.631 1.00 82.94 78 GLN A O 1
ATOM 669 N N . ILE A 1 79 ? -3.300 0.713 -7.782 1.00 81.56 79 ILE A N 1
ATOM 670 C CA . ILE A 1 79 ? -1.977 0.798 -8.408 1.00 81.56 79 ILE A CA 1
ATOM 671 C C . ILE A 1 79 ? -1.799 -0.386 -9.367 1.00 81.56 79 ILE A C 1
ATOM 673 O O . ILE A 1 79 ? -1.801 -1.543 -8.935 1.00 81.56 79 ILE A O 1
ATOM 677 N N . PRO A 1 80 ? -1.577 -0.143 -10.669 1.00 75.81 80 PRO A N 1
ATOM 678 C CA . PRO A 1 80 ? -1.345 -1.222 -11.615 1.00 75.81 80 PRO A CA 1
ATOM 679 C C . PRO A 1 80 ? 0.015 -1.886 -11.353 1.00 75.81 80 PRO A C 1
ATOM 681 O O . PRO A 1 80 ? 1.065 -1.234 -11.378 1.00 75.81 80 PRO A O 1
ATOM 684 N N . ILE A 1 81 ? 0.005 -3.207 -11.146 1.00 76.44 81 ILE A N 1
ATOM 685 C CA . ILE A 1 81 ? 1.231 -4.009 -11.089 1.00 76.44 81 ILE A CA 1
ATOM 686 C C . ILE A 1 81 ? 1.695 -4.276 -12.518 1.00 76.44 81 ILE A C 1
ATOM 688 O O . ILE A 1 81 ? 0.933 -4.760 -13.358 1.00 76.44 81 ILE A O 1
ATOM 692 N N . SER A 1 82 ? 2.965 -3.995 -12.801 1.00 68.56 82 SER A N 1
ATOM 693 C CA . SER A 1 82 ? 3.548 -4.306 -14.105 1.00 68.56 82 SER A CA 1
ATOM 694 C C . SER A 1 82 ? 3.584 -5.821 -14.316 1.00 68.56 82 SER A C 1
ATOM 696 O O . SER A 1 82 ? 4.421 -6.506 -13.738 1.00 68.56 82 SER A O 1
ATOM 698 N N . LEU A 1 83 ? 2.708 -6.334 -15.185 1.00 61.12 83 LEU A N 1
ATOM 699 C CA . LEU A 1 83 ? 2.685 -7.733 -15.653 1.00 61.12 83 LEU A CA 1
ATOM 700 C C . LEU A 1 83 ? 3.944 -8.121 -16.447 1.00 61.12 83 LEU A C 1
ATOM 702 O O . LEU A 1 83 ? 4.234 -9.296 -16.654 1.00 61.12 83 LEU A O 1
ATOM 706 N N . GLY A 1 84 ? 4.695 -7.126 -16.920 1.00 52.53 84 GLY A N 1
ATOM 707 C CA . GLY A 1 84 ? 5.936 -7.343 -17.640 1.00 52.53 84 GLY A CA 1
ATOM 708 C C . GLY A 1 84 ? 7.060 -7.673 -16.671 1.00 52.53 84 GLY A C 1
ATOM 709 O O . GLY A 1 84 ? 7.601 -6.769 -16.042 1.00 52.53 84 GLY A O 1
ATOM 710 N N . GLY A 1 85 ? 7.479 -8.938 -16.630 1.00 47.94 85 GLY A N 1
ATOM 711 C CA . GLY A 1 85 ? 8.767 -9.386 -16.084 1.00 47.94 85 GLY A CA 1
ATOM 712 C C . GLY A 1 85 ? 9.980 -8.825 -16.842 1.00 47.94 85 GLY A C 1
ATOM 713 O O . GLY A 1 85 ? 10.938 -9.543 -17.111 1.00 47.94 85 GLY A O 1
ATOM 714 N N . ARG A 1 86 ? 9.952 -7.548 -17.233 1.00 46.41 86 ARG A N 1
ATOM 715 C CA . ARG A 1 86 ? 11.153 -6.818 -17.616 1.00 46.41 86 ARG A CA 1
ATOM 716 C C . ARG A 1 86 ? 11.752 -6.312 -16.321 1.00 46.41 86 ARG A C 1
ATOM 718 O O . ARG A 1 86 ? 11.164 -5.455 -15.667 1.00 46.41 86 ARG A O 1
ATOM 725 N N . GLY A 1 87 ? 12.867 -6.938 -15.949 1.00 48.16 87 GLY A N 1
ATOM 726 C CA . GLY A 1 87 ? 13.682 -6.562 -14.807 1.00 48.16 87 GLY A CA 1
ATOM 727 C C . GLY A 1 87 ? 13.799 -5.050 -14.694 1.00 48.16 87 GLY A C 1
ATOM 728 O O . GLY A 1 87 ? 13.861 -4.347 -15.706 1.00 48.16 87 GLY A O 1
ATOM 729 N N . ASP A 1 88 ? 13.754 -4.604 -13.443 1.00 48.81 88 ASP A N 1
ATOM 730 C CA . ASP A 1 88 ? 13.999 -3.234 -13.024 1.00 48.81 88 ASP A CA 1
ATOM 731 C C . ASP A 1 88 ? 15.114 -2.640 -13.891 1.00 48.81 88 ASP A C 1
ATOM 733 O O . ASP A 1 88 ? 16.251 -3.115 -13.875 1.00 48.81 88 ASP A O 1
ATOM 737 N N . ARG A 1 89 ? 14.753 -1.696 -14.764 1.00 48.75 89 ARG A N 1
ATOM 738 C CA . ARG A 1 89 ? 15.735 -1.008 -15.591 1.00 48.75 89 ARG A CA 1
ATOM 739 C C . ARG A 1 89 ? 16.376 0.021 -14.681 1.00 48.75 89 ARG A C 1
ATOM 741 O O . ARG A 1 89 ? 15.926 1.161 -14.635 1.00 48.75 89 ARG A O 1
ATOM 748 N N . SER A 1 90 ? 17.377 -0.434 -13.939 1.00 43.41 90 SER A N 1
ATOM 749 C CA . SER A 1 90 ? 18.299 0.419 -13.212 1.00 43.41 90 SER A CA 1
ATOM 750 C C . SER A 1 90 ? 18.886 1.416 -14.217 1.00 43.41 90 SER A C 1
ATOM 752 O O . SER A 1 90 ? 19.512 1.012 -15.202 1.00 43.41 90 SER A O 1
ATOM 754 N N . PHE A 1 91 ? 18.575 2.694 -14.020 1.00 41.31 91 PHE A N 1
ATOM 755 C CA . PHE A 1 91 ? 19.322 3.815 -14.580 1.00 41.31 91 PHE A CA 1
ATOM 756 C C . PHE A 1 91 ? 20.243 4.351 -13.492 1.00 41.31 91 PHE A C 1
ATOM 758 O O . PHE A 1 91 ? 19.804 4.350 -12.319 1.00 41.31 91 PHE A O 1
#

pLDDT: mean 72.43, std 15.16, range [39.94, 88.31]

Solvent-accessible surface area (backbone atoms only — not comparable to full-atom values): 5849 Å² total; per-residue (Å²): 134,85,80,84,76,78,56,91,67,78,79,62,77,55,45,58,71,25,70,88,38,35,54,80,83,34,68,69,38,82,81,36,95,82,15,44,64,85,58,67,84,53,93,86,56,85,71,57,29,44,32,75,51,36,56,96,68,38,72,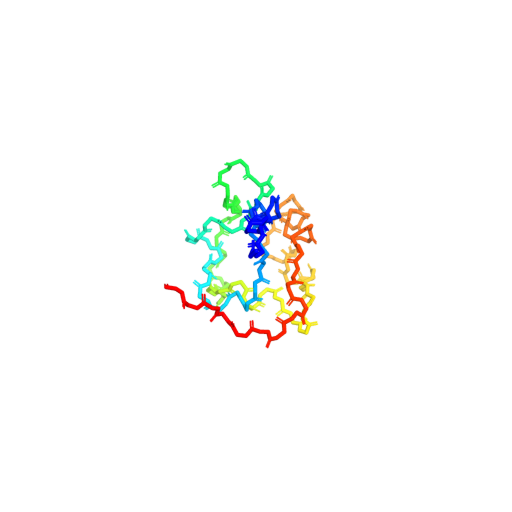40,62,69,64,35,58,77,60,29,51,72,70,51,32,51,49,54,70,68,52,56,52,44,79,62,89,66,70,81,80,82,125

Sequence (91 aa):
MGTRKLIKEELWRRIGNGRNTKIWEDKWITLAEDGKIYTVRPPECRLDNVSELKENFRWKKDRLNEIFCPEDVDRILQIPISLGGRGDRSF

Mean predicted aligned error: 10.03 Å